Protein AF-A0A7S2DCK1-F1 (afdb_monomer)

Solvent-accessible surface area (backbone atoms only — not comparable to full-atom values): 6510 Å² total; per-residue (Å²): 131,82,61,64,42,82,38,62,64,66,84,59,92,48,71,67,56,45,53,49,53,52,52,52,26,59,76,55,72,33,56,72,42,72,53,58,66,63,71,75,35,68,68,50,42,54,50,44,62,55,47,72,78,71,60,81,82,90,75,86,87,86,87,84,85,75,65,77,75,52,51,73,67,39,70,79,33,50,81,75,80,44,52,58,58,60,64,65,44,45,62,56,55,49,48,54,53,57,59,50,72,81,110

Nearest PDB structures (foldseek):
  3oa2-assembly1_B  TM=7.406E-01  e=1.859E-02  Pseudomonas aeruginosa
  3o9z-assembly1_D  TM=7.366E-01  e=2.416E-02  Thermus thermophilus HB27
  3e82-assembly2_E  TM=7.716E-01  e=4.970E-02  Klebsiella pneumoniae subsp. pneumoniae MGH 78578
  1gcu-assembly1_A  TM=8.757E-01  e=3.552E-01  Rattus norvegicus
  1lc0-assembly1_A  TM=8.539E-01  e=6.841E-01  Rattus norvegicus

InterPro domains:
  IPR036291 NAD(P)-binding domain superfamily [SSF51735] (1-64)

Structure (mmCIF, N/CA/C/O backbone):
data_AF-A0A7S2DCK1-F1
#
_entry.id   AF-A0A7S2DCK1-F1
#
loop_
_atom_site.group_PDB
_atom_site.id
_atom_site.type_symbol
_atom_site.label_atom_id
_atom_site.label_alt_id
_atom_site.label_comp_id
_atom_site.label_asym_id
_atom_site.label_entity_id
_atom_site.label_seq_id
_atom_site.pdbx_PDB_ins_code
_atom_site.Cartn_x
_atom_site.Cartn_y
_atom_site.Cartn_z
_atom_site.occupancy
_atom_site.B_iso_or_equiv
_atom_site.auth_seq_id
_atom_site.auth_comp_id
_atom_site.auth_asym_id
_atom_site.auth_atom_id
_atom_site.pdbx_PDB_model_num
ATOM 1 N N . ARG A 1 1 ? -25.557 4.453 10.861 1.00 71.19 1 ARG A N 1
ATOM 2 C CA . ARG A 1 1 ? -26.118 4.124 9.526 1.00 71.19 1 ARG A CA 1
ATOM 3 C C . ARG A 1 1 ? -25.409 2.855 9.055 1.00 71.19 1 ARG A C 1
ATOM 5 O O . ARG A 1 1 ? -24.189 2.854 9.108 1.00 71.19 1 ARG A O 1
ATOM 12 N N . GLY A 1 2 ? -26.124 1.781 8.708 1.00 90.06 2 GLY A N 1
ATOM 13 C CA . GLY A 1 2 ? -25.540 0.490 8.296 1.00 90.06 2 GLY A CA 1
ATOM 14 C C . GLY A 1 2 ? -25.078 0.496 6.839 1.00 90.06 2 GLY A C 1
ATOM 15 O O . GLY A 1 2 ? -25.614 -0.239 6.024 1.00 90.06 2 GLY A O 1
ATOM 16 N N . MET A 1 3 ? -24.156 1.396 6.493 1.00 95.62 3 MET A N 1
ATOM 17 C CA . MET A 1 3 ? -23.679 1.566 5.119 1.00 95.62 3 MET A CA 1
ATOM 18 C C . MET A 1 3 ? -22.400 0.770 4.892 1.00 95.62 3 MET A C 1
ATOM 20 O O . MET A 1 3 ? -21.490 0.812 5.719 1.00 95.62 3 MET A O 1
ATOM 24 N N . HIS A 1 4 ? -22.322 0.110 3.742 1.00 97.38 4 HIS A N 1
ATOM 25 C CA . HIS A 1 4 ? -21.063 -0.402 3.216 1.00 97.38 4 HIS A CA 1
ATOM 26 C C . HIS A 1 4 ? -20.165 0.776 2.810 1.00 97.38 4 HIS A C 1
ATOM 28 O O . HIS A 1 4 ? -20.669 1.796 2.332 1.00 97.38 4 HIS A O 1
ATOM 34 N N . VAL A 1 5 ? -18.851 0.658 3.010 1.00 95.44 5 VAL A N 1
ATOM 35 C CA . VAL A 1 5 ? -17.906 1.759 2.779 1.00 95.44 5 VAL A CA 1
ATOM 36 C C . VAL A 1 5 ? -16.690 1.277 1.996 1.00 95.44 5 VAL A C 1
ATOM 38 O O . VAL A 1 5 ? -16.037 0.308 2.378 1.00 95.44 5 VAL A O 1
ATOM 41 N N . LEU A 1 6 ? -16.357 2.002 0.929 1.00 95.88 6 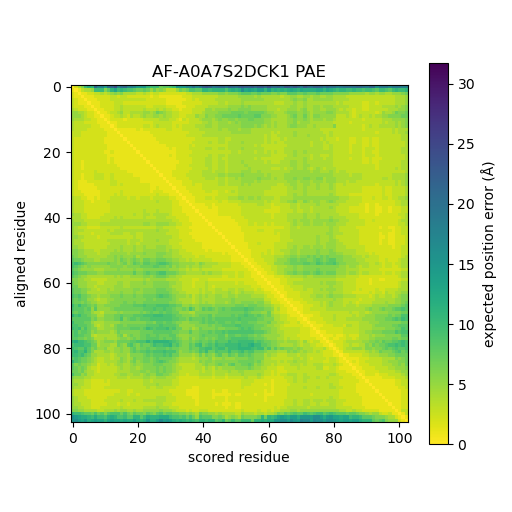LEU A N 1
ATOM 42 C CA . LEU A 1 6 ? -15.049 1.945 0.283 1.00 95.88 6 LEU A CA 1
ATOM 43 C C . LEU A 1 6 ? -14.193 3.086 0.850 1.00 95.88 6 LEU A C 1
ATOM 45 O O . LEU A 1 6 ? -14.575 4.250 0.734 1.00 95.88 6 LEU A O 1
ATOM 49 N N . ILE A 1 7 ? -13.072 2.765 1.494 1.00 94.25 7 ILE A N 1
ATOM 50 C CA . ILE A 1 7 ? -12.200 3.740 2.168 1.00 94.25 7 ILE A CA 1
ATOM 51 C C . ILE A 1 7 ? -10.839 3.826 1.493 1.00 94.25 7 ILE A C 1
ATOM 53 O O . ILE A 1 7 ? -10.262 2.815 1.107 1.00 94.25 7 ILE A O 1
ATOM 57 N N . THR A 1 8 ? -10.289 5.029 1.384 1.00 91.12 8 THR A N 1
ATOM 58 C CA . THR A 1 8 ? -8.961 5.231 0.801 1.00 91.12 8 THR A CA 1
ATOM 59 C C . THR A 1 8 ? -7.869 4.645 1.684 1.00 91.12 8 THR A C 1
ATOM 61 O O . THR A 1 8 ? -7.902 4.770 2.909 1.00 91.12 8 THR A O 1
ATOM 64 N N . LYS A 1 9 ? -6.859 4.054 1.053 1.00 90.38 9 LYS A N 1
ATOM 65 C CA . LYS A 1 9 ? -5.629 3.647 1.730 1.00 90.38 9 LYS A CA 1
ATOM 66 C C . LYS A 1 9 ? -4.744 4.859 2.103 1.00 90.38 9 LYS A C 1
ATOM 68 O O . LYS A 1 9 ? -4.704 5.834 1.352 1.00 90.38 9 LYS A O 1
ATOM 73 N N . PRO A 1 10 ? -3.939 4.757 3.174 1.00 88.44 10 PRO A N 1
ATOM 74 C CA . PRO A 1 10 ? -4.085 3.772 4.239 1.00 88.44 10 PRO A CA 1
ATOM 75 C C . PRO A 1 10 ? -5.323 4.090 5.105 1.00 88.44 10 PRO A C 1
ATOM 77 O O . PRO A 1 10 ? -5.584 5.260 5.376 1.00 88.44 10 PRO A O 1
ATOM 80 N N . PRO A 1 11 ? -6.085 3.079 5.554 1.00 91.25 11 PRO A N 1
ATOM 81 C CA . PRO A 1 11 ? -7.361 3.306 6.241 1.00 91.25 11 PRO A CA 1
ATOM 82 C C . PRO A 1 11 ? -7.214 3.867 7.665 1.00 91.25 11 PRO A C 1
ATOM 84 O O . PRO A 1 11 ? -8.110 4.542 8.160 1.00 91.25 11 PRO A O 1
ATOM 87 N N . VAL A 1 12 ? -6.099 3.556 8.327 1.00 91.69 12 VAL A N 1
ATOM 88 C CA . VAL A 1 12 ? -5.740 3.923 9.707 1.00 91.69 12 VAL A CA 1
ATOM 89 C C . VAL A 1 12 ? -4.209 3.958 9.820 1.00 91.6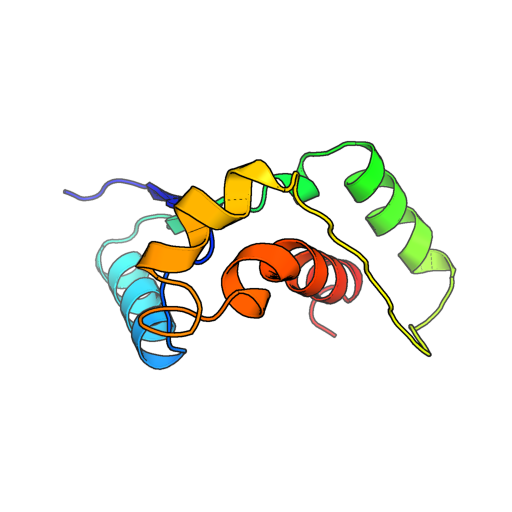9 12 VAL A C 1
ATOM 91 O O . VAL A 1 12 ? -3.532 3.677 8.833 1.00 91.69 12 VAL A O 1
ATOM 94 N N . LYS A 1 13 ? -3.640 4.283 10.986 1.00 87.56 13 LYS A N 1
ATOM 95 C CA . LYS A 1 13 ? -2.181 4.363 11.189 1.00 87.56 13 LYS A CA 1
ATOM 96 C C . LYS A 1 13 ? -1.619 3.178 11.964 1.00 87.56 13 LYS A C 1
ATOM 98 O O . LYS A 1 13 ? -0.459 2.827 11.761 1.00 87.56 13 LYS A O 1
ATOM 103 N N . THR A 1 14 ? -2.412 2.574 12.847 1.00 90.75 14 THR A N 1
ATOM 104 C CA . THR A 1 14 ? -1.963 1.467 13.702 1.00 90.75 14 THR A CA 1
ATOM 105 C C . THR A 1 14 ? -2.753 0.183 13.461 1.00 90.75 14 THR A C 1
ATOM 107 O O . THR A 1 14 ? -3.879 0.184 12.957 1.00 90.75 14 THR A O 1
ATOM 110 N N . LEU A 1 15 ? -2.163 -0.950 13.853 1.00 92.88 15 LEU A N 1
ATOM 111 C CA . LEU A 1 15 ? -2.842 -2.246 13.812 1.00 92.88 15 LEU A CA 1
ATOM 112 C C . LEU A 1 15 ? -4.061 -2.286 14.748 1.00 92.88 15 LEU A C 1
ATOM 114 O O . LEU A 1 15 ? -5.066 -2.915 14.427 1.00 92.88 15 LEU A O 1
ATOM 118 N N . GLU A 1 16 ? -3.982 -1.621 15.900 1.00 97.44 16 GLU A N 1
ATOM 119 C CA . GLU A 1 16 ? -5.078 -1.554 16.870 1.00 97.44 16 GLU A CA 1
ATOM 120 C C . GLU A 1 16 ? -6.284 -0.791 16.309 1.00 97.44 16 GLU A C 1
ATOM 122 O O . GLU A 1 16 ? -7.417 -1.274 16.375 1.00 97.44 16 GLU A O 1
ATOM 127 N N . GLU A 1 17 ? -6.042 0.349 15.658 1.00 95.75 17 GLU A N 1
ATOM 128 C CA . GLU A 1 17 ? -7.078 1.089 14.933 1.00 95.75 17 GLU A CA 1
ATOM 129 C C . GLU A 1 17 ? -7.690 0.227 13.817 1.00 95.75 17 GLU A C 1
ATOM 131 O O . GLU A 1 17 ? -8.903 0.243 13.605 1.00 95.75 17 GLU A O 1
ATOM 136 N N . HIS A 1 18 ? -6.875 -0.589 13.140 1.00 94.88 18 HIS A N 1
ATOM 137 C CA . HIS A 1 18 ? -7.345 -1.456 12.059 1.00 94.88 18 HIS A CA 1
ATOM 138 C C . HIS A 1 18 ? -8.272 -2.555 12.584 1.00 94.88 18 HIS A C 1
ATOM 140 O O . HIS A 1 18 ? -9.350 -2.789 12.038 1.00 94.88 18 HIS A O 1
ATOM 146 N N . ARG A 1 19 ? -7.885 -3.199 13.691 1.00 97.38 19 ARG A N 1
ATOM 147 C CA . ARG A 1 19 ? -8.716 -4.192 14.387 1.00 97.38 19 ARG A CA 1
ATOM 148 C C . ARG A 1 19 ? -10.024 -3.576 14.884 1.00 97.38 19 ARG A C 1
ATOM 150 O O . ARG A 1 19 ? -11.072 -4.208 14.773 1.00 97.38 19 ARG A O 1
ATOM 157 N N . THR A 1 20 ? -9.976 -2.335 15.363 1.00 97.75 20 THR A N 1
ATOM 158 C CA . THR A 1 20 ? -11.166 -1.580 15.782 1.00 97.75 20 THR A CA 1
ATOM 159 C C . THR A 1 20 ? -12.117 -1.337 14.606 1.00 97.75 20 THR A C 1
ATOM 161 O O . THR A 1 20 ? -13.319 -1.574 14.729 1.00 97.75 20 THR A O 1
ATOM 164 N N . LEU A 1 21 ? -11.589 -0.943 13.443 1.00 95.94 21 LEU A N 1
ATOM 165 C CA . LEU A 1 21 ? -12.367 -0.777 12.213 1.00 95.94 21 LEU A CA 1
ATOM 166 C C . LEU A 1 21 ? -13.028 -2.093 11.766 1.00 95.94 21 LEU A C 1
ATOM 168 O O . LEU A 1 21 ? -14.215 -2.099 11.438 1.00 95.94 21 LEU A O 1
ATOM 172 N N . MET A 1 22 ? -12.298 -3.214 11.804 1.00 96.56 22 MET A N 1
ATOM 173 C CA . MET A 1 22 ? -12.844 -4.542 11.488 1.00 96.56 22 MET A CA 1
ATOM 174 C C . MET A 1 22 ? -13.975 -4.944 12.444 1.00 96.56 22 MET A C 1
ATOM 176 O O . MET A 1 22 ? -15.026 -5.410 12.002 1.00 96.56 22 MET A O 1
ATOM 180 N N . ALA A 1 23 ? -13.788 -4.735 13.751 1.00 97.31 23 ALA A N 1
ATOM 181 C CA . ALA A 1 23 ? -14.804 -5.038 14.757 1.00 97.31 23 ALA A CA 1
ATOM 182 C C . ALA A 1 23 ? -16.066 -4.182 14.569 1.00 97.31 23 ALA A C 1
ATOM 184 O O . ALA A 1 23 ? -17.182 -4.686 14.699 1.00 97.31 23 ALA A O 1
ATOM 185 N N . ALA A 1 24 ? -15.906 -2.903 14.213 1.00 95.69 24 ALA A N 1
ATOM 186 C CA . ALA A 1 24 ? -17.024 -2.020 13.900 1.00 95.69 24 ALA A CA 1
ATOM 187 C C . ALA A 1 24 ? -17.793 -2.491 12.655 1.00 95.69 24 ALA A C 1
ATOM 189 O O . ALA A 1 24 ? -19.023 -2.559 12.692 1.00 95.69 24 ALA A O 1
ATOM 190 N N . ALA A 1 25 ? -17.089 -2.871 11.583 1.00 96.69 25 ALA A N 1
ATOM 191 C CA . ALA A 1 25 ? -17.704 -3.415 10.372 1.00 96.69 25 ALA A CA 1
ATOM 192 C C . ALA A 1 25 ? -18.538 -4.673 10.675 1.00 96.69 25 ALA A C 1
ATOM 194 O O . ALA A 1 25 ? -19.707 -4.747 10.293 1.00 96.69 25 ALA A O 1
ATOM 195 N N . ALA A 1 26 ? -17.973 -5.609 11.448 1.00 96.75 26 ALA A N 1
ATOM 196 C CA . ALA A 1 26 ? -18.649 -6.837 11.863 1.00 96.75 26 ALA A CA 1
ATOM 197 C C . ALA A 1 26 ? -19.872 -6.563 12.754 1.00 96.75 26 ALA A C 1
ATOM 199 O O . ALA A 1 26 ? -20.957 -7.073 12.486 1.00 96.75 26 ALA A O 1
ATOM 200 N N . LYS A 1 27 ? -19.732 -5.701 13.772 1.00 97.31 27 LYS A N 1
ATOM 201 C CA . LYS A 1 27 ? -20.829 -5.312 14.677 1.00 97.31 27 LYS A CA 1
ATOM 202 C C . LYS A 1 27 ? -22.025 -4.730 13.924 1.00 97.31 27 LYS A C 1
ATOM 204 O O . LYS A 1 27 ? -23.167 -4.936 14.327 1.00 97.31 27 LYS A O 1
ATOM 209 N N . HIS A 1 28 ? -21.763 -3.975 12.863 1.00 96.38 28 HIS A N 1
ATOM 210 C CA . HIS A 1 28 ? -22.801 -3.342 12.056 1.00 96.38 28 HIS A CA 1
ATOM 211 C C . HIS A 1 28 ? -23.256 -4.187 10.861 1.00 96.38 28 HIS A C 1
ATOM 213 O O . HIS A 1 28 ? -24.157 -3.749 10.151 1.00 96.38 28 HIS A O 1
ATOM 219 N N . ASN A 1 29 ? -22.680 -5.379 10.664 1.00 97.06 29 ASN A N 1
ATOM 220 C CA . ASN A 1 29 ? -22.930 -6.255 9.521 1.00 97.06 29 ASN A CA 1
ATOM 221 C C . ASN A 1 29 ? -22.795 -5.519 8.174 1.00 97.06 29 ASN A C 1
ATOM 223 O O . ASN A 1 29 ? -23.662 -5.603 7.303 1.00 97.06 29 ASN A O 1
ATOM 227 N N . VAL A 1 30 ? -21.717 -4.745 8.028 1.00 97.56 30 VAL A N 1
ATOM 228 C CA . VAL A 1 30 ? -21.414 -3.994 6.806 1.00 97.56 30 VAL A CA 1
ATOM 229 C C . VAL A 1 30 ? -20.086 -4.431 6.206 1.00 97.56 30 VAL A C 1
ATOM 231 O O . VAL A 1 30 ? -19.191 -4.929 6.884 1.00 97.56 30 VAL A O 1
ATOM 234 N N . LEU A 1 31 ? -19.953 -4.180 4.908 1.00 97.25 31 LEU A N 1
ATOM 235 C CA . LEU A 1 31 ? -18.710 -4.382 4.175 1.00 97.25 31 LEU A CA 1
ATOM 236 C C . LEU A 1 31 ? -17.893 -3.101 4.267 1.00 97.25 31 LEU A C 1
ATOM 238 O O . LEU A 1 31 ? -18.395 -2.021 3.950 1.00 97.25 31 LEU A O 1
ATOM 242 N N . VAL A 1 32 ? -16.637 -3.236 4.671 1.00 96.50 32 VAL A N 1
ATOM 243 C CA . VAL A 1 32 ? -15.647 -2.166 4.595 1.00 96.50 32 VAL A CA 1
ATOM 244 C C . VAL A 1 32 ? -14.512 -2.670 3.725 1.00 96.50 32 VAL A C 1
ATOM 246 O O . VAL A 1 32 ? -13.855 -3.651 4.065 1.00 96.50 32 VAL A O 1
ATOM 249 N N . GLN A 1 33 ? -14.304 -2.011 2.592 1.00 95.19 33 GLN A N 1
ATOM 250 C CA . GLN A 1 33 ? -13.252 -2.353 1.649 1.00 95.19 33 GLN A CA 1
ATOM 251 C C . GLN A 1 33 ? -12.249 -1.213 1.574 1.00 95.19 33 GLN A C 1
ATOM 253 O O . GLN A 1 33 ? -12.622 -0.047 1.473 1.00 95.19 33 GLN A O 1
ATOM 258 N N . ILE A 1 34 ? -10.966 -1.555 1.601 1.00 94.50 34 ILE A N 1
ATOM 259 C CA . ILE A 1 34 ? -9.899 -0.591 1.351 1.00 94.50 34 ILE A CA 1
ATOM 260 C C . ILE A 1 34 ? -9.723 -0.475 -0.160 1.00 94.50 34 ILE A C 1
ATOM 262 O O . ILE A 1 34 ? -9.612 -1.472 -0.873 1.00 94.50 34 ILE A O 1
ATOM 266 N N . GLU A 1 35 ? -9.709 0.758 -0.636 1.00 93.94 35 GLU A N 1
ATOM 267 C CA . GLU A 1 35 ? -9.429 1.138 -2.008 1.00 93.94 35 GLU A CA 1
ATOM 268 C C . GLU A 1 35 ? -7.932 0.905 -2.278 1.00 93.94 35 GLU A C 1
ATOM 270 O O . GLU A 1 35 ? -7.068 1.678 -1.856 1.00 93.94 35 GLU A O 1
ATOM 275 N N . VAL A 1 36 ? -7.632 -0.216 -2.936 1.00 93.94 36 VAL A N 1
ATOM 276 C CA . VAL A 1 36 ? -6.301 -0.591 -3.428 1.00 93.94 36 VAL A CA 1
ATOM 277 C C . VAL A 1 36 ? -6.335 -0.705 -4.953 1.00 93.94 36 VAL A C 1
ATOM 279 O O . VAL A 1 36 ? -6.186 -1.787 -5.515 1.00 93.94 36 VAL A O 1
ATOM 282 N N . HIS A 1 37 ? -6.536 0.421 -5.642 1.00 94.25 37 HIS A N 1
ATOM 283 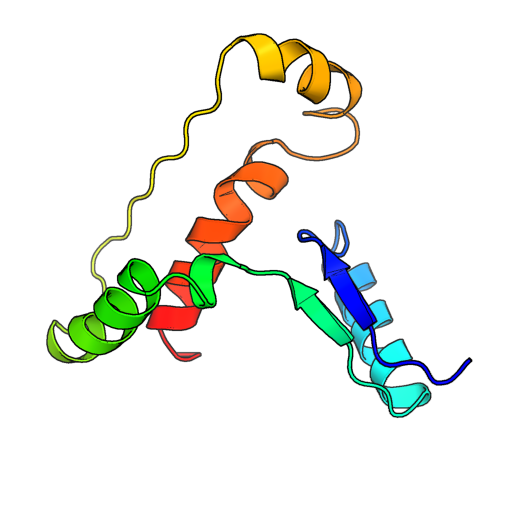C CA . HIS A 1 37 ? -6.871 0.463 -7.075 1.00 94.25 37 HIS A CA 1
ATOM 284 C C . HIS A 1 37 ? -5.897 -0.268 -7.990 1.00 94.25 37 HIS A C 1
ATOM 286 O O . HIS A 1 37 ? -6.286 -0.698 -9.071 1.00 94.25 37 HIS A O 1
ATOM 292 N N . LYS A 1 38 ? -4.639 -0.446 -7.573 1.00 93.94 38 LYS A N 1
ATOM 293 C CA . LYS A 1 38 ? -3.665 -1.247 -8.323 1.00 93.94 38 LYS A CA 1
ATOM 294 C C . LYS A 1 38 ? -4.143 -2.679 -8.556 1.00 93.94 38 LYS A C 1
ATOM 296 O O . LYS A 1 38 ? -3.794 -3.246 -9.575 1.00 93.94 38 LYS A O 1
ATOM 301 N N . ARG A 1 39 ? -5.010 -3.237 -7.707 1.00 94.50 39 ARG A N 1
ATOM 302 C CA . ARG A 1 39 ? -5.622 -4.552 -7.948 1.00 94.50 39 ARG A CA 1
ATOM 303 C C . ARG A 1 39 ? -6.645 -4.575 -9.087 1.00 94.50 39 ARG A C 1
ATOM 305 O O . ARG A 1 39 ? -6.989 -5.653 -9.546 1.00 94.50 39 ARG A O 1
ATOM 312 N N . PHE A 1 40 ? -7.141 -3.419 -9.525 1.00 94.19 40 PHE A N 1
ATOM 313 C CA . PHE A 1 40 ? -8.058 -3.298 -10.665 1.00 94.19 40 PHE A CA 1
ATOM 314 C C . PHE A 1 40 ? -7.343 -2.863 -11.951 1.00 94.19 40 PHE A C 1
ATOM 316 O O . PHE A 1 40 ? -7.971 -2.783 -13.003 1.00 94.19 40 PHE A O 1
ATOM 323 N N . ASP A 1 41 ? -6.040 -2.578 -11.880 1.00 96.62 41 ASP A N 1
ATOM 324 C CA . ASP A 1 41 ? -5.216 -2.295 -13.049 1.00 96.62 41 ASP A CA 1
ATOM 325 C C . ASP A 1 41 ? -4.946 -3.611 -13.812 1.00 96.62 41 ASP A C 1
ATOM 327 O O . ASP A 1 41 ? -4.424 -4.560 -13.212 1.00 96.62 41 ASP A O 1
ATOM 331 N N . PRO A 1 42 ? -5.281 -3.705 -15.116 1.00 97.62 42 PRO A N 1
ATOM 332 C CA . PRO A 1 42 ? -5.103 -4.933 -15.892 1.00 97.62 42 PRO A CA 1
ATOM 333 C C . PRO A 1 42 ? -3.669 -5.472 -15.902 1.00 97.62 42 PRO A C 1
ATOM 335 O O . PRO A 1 42 ? -3.480 -6.685 -15.951 1.00 97.62 42 PRO A O 1
ATOM 338 N N . ILE A 1 43 ? -2.657 -4.601 -15.825 1.00 97.12 43 ILE A N 1
ATOM 339 C CA . ILE A 1 43 ? -1.246 -5.008 -15.832 1.00 97.12 43 ILE A CA 1
ATOM 340 C C . ILE A 1 43 ? -0.889 -5.694 -14.512 1.00 97.12 43 ILE A C 1
ATOM 342 O O . ILE A 1 43 ? -0.201 -6.713 -14.501 1.00 97.12 43 ILE A O 1
ATOM 346 N N . TYR A 1 44 ? -1.374 -5.160 -13.391 1.00 96.19 44 TYR A N 1
ATOM 347 C CA . TYR A 1 44 ? -1.147 -5.760 -12.077 1.00 96.19 44 TYR A CA 1
ATOM 348 C C . TYR A 1 44 ? -1.919 -7.072 -11.915 1.00 96.19 44 TYR A C 1
ATOM 350 O O . TYR A 1 44 ? -1.386 -8.007 -11.321 1.00 96.19 44 TYR A O 1
ATOM 358 N N . LEU A 1 45 ? -3.138 -7.162 -12.457 1.00 96.06 45 LEU A N 1
ATOM 359 C CA . LEU A 1 45 ? -3.909 -8.407 -12.498 1.00 96.06 45 LEU A CA 1
ATOM 360 C C . LEU A 1 45 ? -3.168 -9.497 -13.283 1.00 96.06 45 LEU A C 1
ATOM 362 O O . LEU A 1 45 ? -2.907 -10.566 -12.735 1.00 96.06 45 LEU A O 1
ATOM 366 N N . ASP A 1 46 ? -2.744 -9.197 -14.514 1.00 97.44 46 ASP A N 1
ATOM 367 C CA . ASP A 1 46 ? -1.986 -10.134 -15.355 1.00 97.44 46 ASP A CA 1
ATOM 368 C C . ASP A 1 46 ? -0.673 -10.573 -14.682 1.00 97.44 46 ASP A C 1
ATOM 370 O O . ASP A 1 46 ? -0.357 -11.765 -14.635 1.00 97.44 46 ASP A O 1
ATOM 374 N N . ALA A 1 47 ? 0.065 -9.639 -14.073 1.00 95.88 47 ALA A N 1
ATOM 375 C CA . ALA A 1 47 ? 1.278 -9.961 -13.325 1.00 95.88 47 ALA A CA 1
ATOM 376 C C . ALA A 1 47 ? 0.998 -10.864 -12.109 1.00 95.88 47 ALA A C 1
ATOM 378 O O . ALA A 1 47 ? 1.738 -11.822 -11.876 1.00 95.88 47 ALA A O 1
ATOM 379 N N . CYS A 1 48 ? -0.069 -10.584 -11.351 1.00 94.94 48 CYS A N 1
ATOM 380 C CA . CYS A 1 48 ? -0.470 -11.373 -10.185 1.00 94.94 48 CYS A CA 1
ATOM 381 C C . CYS A 1 48 ? -0.762 -12.834 -10.557 1.00 94.94 48 CYS A C 1
ATOM 383 O O . CYS A 1 48 ? -0.316 -13.751 -9.856 1.00 94.94 48 CYS A O 1
ATOM 385 N N . ASP A 1 49 ? -1.442 -13.048 -11.685 1.00 95.12 49 ASP A N 1
ATOM 386 C CA . ASP A 1 49 ? -1.789 -14.376 -12.186 1.00 95.12 49 ASP A CA 1
ATOM 387 C C . ASP A 1 49 ? -0.569 -15.134 -12.724 1.00 95.12 49 ASP A C 1
ATOM 389 O O . ASP A 1 49 ? -0.371 -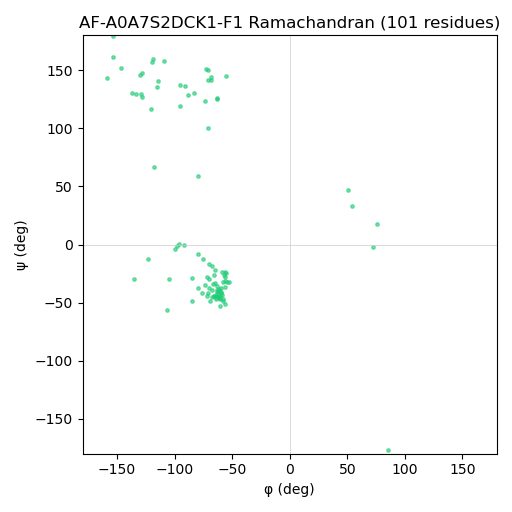16.307 -12.397 1.00 95.12 49 ASP A O 1
ATOM 393 N N . ARG A 1 50 ? 0.300 -14.475 -13.499 1.00 95.81 50 ARG A N 1
ATOM 394 C CA . ARG A 1 50 ? 1.489 -15.119 -14.087 1.00 95.81 50 ARG A CA 1
ATOM 395 C C . ARG A 1 50 ? 2.528 -15.522 -13.050 1.00 95.81 50 ARG A C 1
ATOM 397 O O . ARG A 1 50 ? 3.108 -16.602 -13.172 1.00 95.81 50 ARG A O 1
ATOM 404 N N . ILE A 1 51 ? 2.745 -14.687 -12.031 1.00 95.25 51 ILE A N 1
ATOM 405 C CA . ILE A 1 51 ? 3.736 -14.929 -10.969 1.00 95.25 51 ILE A CA 1
ATOM 406 C C . ILE A 1 51 ? 3.503 -16.265 -10.256 1.00 95.25 51 ILE A C 1
ATOM 408 O O . ILE A 1 51 ? 4.465 -16.894 -9.821 1.00 95.25 51 ILE A O 1
ATOM 412 N N . GLN A 1 52 ? 2.263 -16.761 -10.208 1.00 93.69 52 GLN A N 1
ATOM 413 C CA . GLN A 1 52 ? 1.943 -18.044 -9.572 1.00 93.69 52 GLN A CA 1
ATOM 414 C C . GLN A 1 52 ? 2.697 -19.234 -10.188 1.00 93.69 52 GLN A C 1
ATOM 416 O O . GLN A 1 52 ? 2.909 -20.238 -9.510 1.00 93.69 52 GLN A O 1
ATOM 421 N N . ASN A 1 53 ? 3.130 -19.112 -11.446 1.00 95.25 53 ASN A N 1
ATOM 422 C CA . ASN A 1 53 ? 3.867 -20.146 -12.172 1.00 95.25 53 ASN A CA 1
ATOM 423 C C . ASN A 1 53 ? 5.394 -19.952 -12.134 1.00 95.25 53 ASN A C 1
ATOM 425 O O . ASN A 1 53 ? 6.117 -20.750 -12.726 1.00 95.25 53 ASN A O 1
ATOM 429 N N . LEU A 1 54 ? 5.900 -18.907 -11.467 1.00 93.69 54 LEU A N 1
ATOM 430 C CA . LEU A 1 54 ? 7.332 -18.571 -11.424 1.00 93.69 54 LEU A CA 1
ATOM 431 C C . LEU A 1 54 ? 8.043 -19.074 -10.157 1.00 93.69 54 LEU A C 1
ATOM 433 O O . LEU A 1 54 ? 9.252 -18.899 -10.019 1.00 93.69 54 LEU A O 1
ATOM 437 N N . GLY A 1 55 ? 7.311 -19.722 -9.247 1.00 90.94 55 GLY A N 1
ATOM 438 C CA . GLY A 1 55 ? 7.827 -20.161 -7.952 1.00 90.94 55 GLY A CA 1
ATOM 439 C C . GLY A 1 55 ? 7.772 -19.067 -6.875 1.00 90.94 55 GLY A C 1
ATOM 440 O O . GLY A 1 55 ? 7.212 -17.993 -7.096 1.00 90.94 55 GLY A O 1
ATOM 441 N N . PRO A 1 56 ? 8.289 -19.347 -5.665 1.00 91.12 56 PRO A N 1
ATOM 442 C CA . PRO A 1 56 ? 8.268 -18.394 -4.562 1.00 91.12 56 PRO A CA 1
ATOM 443 C C . PRO A 1 56 ? 9.240 -17.232 -4.794 1.00 91.12 56 PRO A C 1
ATOM 445 O O . PRO A 1 56 ? 10.306 -17.395 -5.388 1.00 91.12 56 PRO A O 1
ATOM 448 N N . PHE A 1 57 ? 8.901 -16.061 -4.253 1.00 91.88 57 PHE A N 1
ATOM 449 C CA . PHE A 1 57 ? 9.810 -14.920 -4.241 1.00 91.88 57 PHE A CA 1
ATOM 450 C C . PHE A 1 57 ? 11.057 -15.233 -3.408 1.00 91.88 57 PHE A C 1
ATOM 452 O O . PHE A 1 57 ? 10.956 -15.540 -2.222 1.00 91.88 57 PHE A O 1
ATOM 459 N N . SER A 1 58 ? 12.235 -15.082 -4.008 1.00 93.44 58 SER A N 1
ATOM 460 C CA . SER A 1 58 ? 13.497 -14.970 -3.266 1.00 93.44 58 SER A CA 1
ATOM 461 C C . SER A 1 58 ? 13.768 -13.529 -2.825 1.00 93.44 58 SER A C 1
ATOM 463 O O . SER A 1 58 ? 14.419 -13.298 -1.809 1.00 93.44 58 SER A O 1
ATOM 465 N N . TYR A 1 59 ? 13.262 -12.557 -3.588 1.00 93.81 59 TYR A N 1
ATOM 466 C CA . TYR A 1 59 ? 13.417 -11.128 -3.347 1.00 93.81 59 TYR A CA 1
ATOM 467 C C . TYR A 1 59 ? 12.313 -10.340 -4.071 1.00 93.81 59 TYR A C 1
ATOM 469 O O . TYR A 1 59 ? 11.933 -10.688 -5.189 1.00 93.81 59 TYR A O 1
ATOM 477 N N . PHE A 1 60 ? 11.818 -9.264 -3.453 1.00 92.62 60 PHE A N 1
ATOM 478 C CA . PHE A 1 60 ? 10.859 -8.334 -4.054 1.00 92.62 60 PHE A CA 1
ATOM 479 C C . PHE A 1 60 ? 11.369 -6.902 -3.899 1.00 92.62 60 PHE A C 1
ATOM 481 O O . PHE A 1 60 ? 11.717 -6.470 -2.801 1.00 92.62 60 PHE A O 1
ATOM 488 N N . THR A 1 61 ? 11.392 -6.158 -5.001 1.00 94.00 61 THR A N 1
ATOM 489 C CA . THR A 1 61 ? 11.752 -4.740 -5.018 1.00 94.00 61 THR A CA 1
ATOM 490 C C . THR A 1 61 ? 10.700 -3.955 -5.777 1.00 94.00 61 THR A C 1
ATOM 492 O O . THR A 1 61 ? 10.092 -4.445 -6.727 1.00 94.00 61 THR A O 1
ATOM 495 N N . SER A 1 62 ? 10.465 -2.731 -5.327 1.00 91.88 62 SER A N 1
ATOM 496 C CA . SER A 1 62 ? 9.482 -1.839 -5.918 1.00 91.88 62 SER A CA 1
ATOM 497 C C . SER A 1 62 ? 9.964 -0.404 -5.811 1.00 91.88 62 SER A C 1
ATOM 499 O O . SER A 1 62 ? 10.710 -0.053 -4.895 1.00 91.88 62 SER A O 1
ATOM 501 N N . TYR A 1 63 ? 9.531 0.428 -6.751 1.00 91.44 63 TYR A N 1
ATOM 502 C CA . TYR A 1 63 ? 9.917 1.827 -6.809 1.00 91.44 63 TYR A CA 1
ATOM 503 C C . TYR A 1 63 ? 8.699 2.688 -7.121 1.00 91.44 63 TYR A C 1
ATOM 505 O O . TYR A 1 63 ? 7.957 2.413 -8.061 1.00 91.44 63 TYR A O 1
ATOM 513 N N . MET A 1 64 ? 8.500 3.739 -6.329 1.00 89.19 64 MET A N 1
ATOM 514 C CA . MET A 1 64 ? 7.518 4.782 -6.599 1.00 89.19 64 MET A CA 1
ATOM 515 C C . MET A 1 64 ? 8.211 6.132 -6.515 1.00 89.19 64 MET A C 1
ATOM 517 O O . MET A 1 64 ? 8.824 6.464 -5.502 1.00 89.19 64 MET A O 1
ATOM 521 N N . SER A 1 65 ? 8.061 6.929 -7.565 1.00 89.19 65 SER A N 1
ATOM 522 C CA . SER A 1 65 ? 8.425 8.338 -7.560 1.00 89.19 65 SER A CA 1
ATOM 523 C C . SER A 1 65 ? 7.178 9.210 -7.594 1.00 89.19 65 SER A C 1
ATOM 525 O O . SER A 1 65 ? 6.095 8.782 -7.993 1.00 89.19 65 SER A O 1
ATOM 527 N N . GLN A 1 66 ? 7.340 10.448 -7.140 1.00 90.00 66 GLN A N 1
ATOM 528 C CA . GLN A 1 66 ? 6.323 11.486 -7.223 1.00 90.00 66 GLN A CA 1
ATOM 529 C C . GLN A 1 66 ? 6.947 12.736 -7.851 1.00 90.00 66 GLN A C 1
ATOM 531 O O . GLN A 1 66 ? 8.137 12.998 -7.638 1.00 90.00 66 GLN A O 1
ATOM 536 N N . PRO A 1 67 ? 6.179 13.528 -8.615 1.00 92.75 67 PRO A N 1
ATOM 537 C CA . PRO A 1 67 ? 6.646 14.817 -9.105 1.00 92.75 67 PRO A CA 1
ATOM 538 C C . PRO A 1 67 ? 7.107 15.727 -7.959 1.00 92.75 67 PRO A C 1
ATOM 540 O O . PRO A 1 67 ? 6.484 15.761 -6.900 1.00 92.75 67 PRO A O 1
ATOM 543 N N . LYS A 1 68 ? 8.149 16.539 -8.188 1.00 90.50 68 LYS A N 1
ATOM 544 C CA . LYS A 1 68 ? 8.726 17.419 -7.150 1.00 90.50 68 LYS A CA 1
ATOM 545 C C . LYS A 1 68 ? 7.704 18.352 -6.489 1.00 90.50 68 LYS A C 1
ATOM 547 O O . LYS A 1 68 ? 7.830 18.631 -5.304 1.00 90.50 68 LYS A O 1
ATOM 552 N N . HIS A 1 69 ? 6.679 18.798 -7.216 1.00 90.94 69 HIS A N 1
ATOM 553 C CA . HIS A 1 69 ? 5.652 19.686 -6.661 1.00 90.94 69 HIS A CA 1
ATOM 554 C C . HIS A 1 69 ? 4.815 19.028 -5.546 1.00 90.94 69 HIS A C 1
ATOM 556 O O . HIS A 1 69 ? 4.265 19.734 -4.709 1.00 90.94 69 HIS A O 1
ATOM 562 N N . GLN A 1 70 ? 4.745 17.692 -5.484 1.00 90.38 70 GLN A N 1
ATOM 563 C CA . GLN A 1 70 ? 4.040 16.974 -4.413 1.00 90.38 70 GLN A CA 1
ATOM 564 C C . GLN A 1 70 ? 4.722 17.130 -3.045 1.00 90.38 70 GLN A C 1
ATOM 566 O O . GLN A 1 70 ? 4.081 16.936 -2.014 1.00 90.38 70 GLN A O 1
ATOM 571 N N . LEU A 1 71 ? 5.998 17.537 -3.004 1.00 88.25 71 LEU A N 1
ATOM 572 C CA . LEU A 1 71 ? 6.694 17.833 -1.747 1.00 88.25 71 LEU A CA 1
ATOM 573 C C . LEU A 1 71 ? 5.975 18.925 -0.940 1.00 88.25 71 LEU A C 1
ATOM 575 O O . LEU A 1 71 ? 5.938 18.851 0.289 1.00 88.25 71 LEU A O 1
ATOM 579 N N . GLU A 1 72 ? 5.332 19.879 -1.618 1.00 89.38 72 GLU A N 1
ATOM 580 C CA . GLU A 1 72 ? 4.533 20.930 -0.982 1.00 89.38 72 GLU A CA 1
ATOM 581 C C . GLU A 1 72 ? 3.301 20.374 -0.261 1.00 89.38 72 GLU A C 1
ATOM 583 O O . GLU A 1 72 ? 2.910 20.884 0.788 1.00 89.38 72 GLU A O 1
ATOM 588 N N . THR A 1 73 ? 2.717 19.298 -0.786 1.00 86.94 73 THR A N 1
ATOM 589 C CA . THR A 1 73 ? 1.617 18.574 -0.145 1.00 86.94 73 THR A CA 1
ATOM 590 C C . THR A 1 73 ? 2.133 17.711 1.006 1.00 86.94 73 THR A C 1
ATOM 592 O O . THR A 1 73 ? 1.526 17.667 2.076 1.00 86.94 73 THR A O 1
ATOM 595 N N . PHE A 1 74 ? 3.272 17.039 0.821 1.00 89.88 74 PHE A N 1
ATOM 596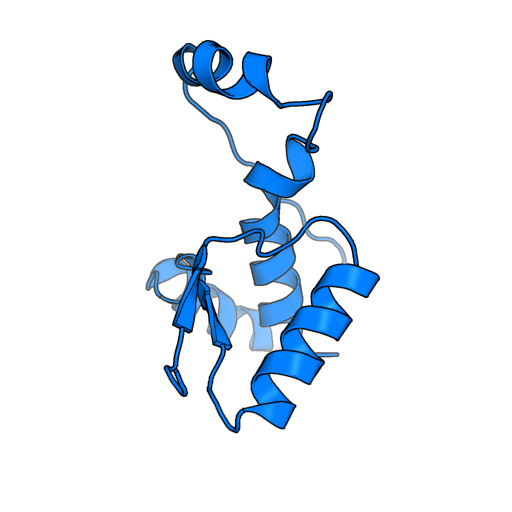 C CA . PHE A 1 74 ? 3.804 16.086 1.796 1.00 89.88 74 PHE A CA 1
ATOM 597 C C . PHE A 1 74 ? 4.402 16.757 3.035 1.00 89.88 74 PHE A C 1
ATOM 599 O O . PHE A 1 74 ? 4.227 16.240 4.137 1.00 89.88 74 PHE A O 1
ATOM 606 N N . LYS A 1 75 ? 5.030 17.936 2.913 1.00 90.06 75 LYS A N 1
ATOM 607 C CA . LYS A 1 75 ? 5.680 18.648 4.040 1.00 90.06 75 LYS A CA 1
ATOM 608 C C . LYS A 1 75 ? 4.751 18.940 5.231 1.00 90.06 75 LYS A C 1
ATOM 610 O O . LYS A 1 75 ? 5.213 19.163 6.357 1.00 90.06 75 LYS A O 1
ATOM 615 N N . ALA A 1 76 ? 3.441 18.986 4.988 1.00 89.56 76 ALA A N 1
ATOM 616 C CA . ALA A 1 76 ? 2.444 19.245 6.017 1.00 89.56 76 ALA A CA 1
ATOM 617 C C . ALA A 1 76 ? 2.301 18.072 7.003 1.00 89.56 76 ALA A C 1
ATOM 619 O O . ALA A 1 76 ? 1.999 18.303 8.172 1.00 89.56 76 ALA A O 1
ATOM 620 N N . TRP A 1 77 ? 2.551 16.835 6.562 1.00 88.50 77 TRP A N 1
ATOM 621 C CA . TRP A 1 77 ? 2.224 15.629 7.330 1.00 88.50 77 TRP A CA 1
ATOM 622 C C . TRP A 1 77 ? 3.332 14.568 7.365 1.00 88.50 77 TRP A C 1
ATOM 624 O O . TRP A 1 77 ? 3.435 13.848 8.361 1.00 88.50 77 TRP A O 1
ATOM 634 N N . ALA A 1 78 ? 4.167 14.468 6.328 1.00 90.06 78 ALA A N 1
ATOM 635 C CA . ALA A 1 78 ? 5.203 13.445 6.217 1.00 90.06 78 ALA A CA 1
ATOM 636 C C . ALA 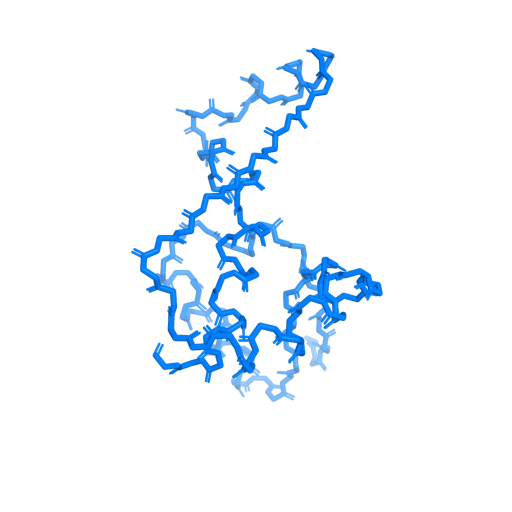A 1 78 ? 6.244 13.596 7.336 1.00 90.06 78 ALA A C 1
ATOM 638 O O . ALA A 1 78 ? 6.784 14.680 7.553 1.00 90.06 78 ALA A O 1
ATOM 639 N N . GLY A 1 79 ? 6.482 12.513 8.079 1.00 84.69 79 GLY A N 1
ATOM 640 C CA . GLY A 1 79 ? 7.373 12.485 9.244 1.00 84.69 79 GLY A CA 1
ATOM 641 C C . GLY A 1 79 ? 6.825 13.192 10.492 1.00 84.69 79 GLY A C 1
ATOM 642 O O . GLY A 1 79 ? 7.481 13.172 11.528 1.00 84.69 79 GLY A O 1
ATOM 643 N N . LYS A 1 80 ? 5.634 13.805 10.419 1.00 86.69 80 LYS A N 1
ATOM 644 C CA . LYS A 1 80 ? 4.971 14.470 11.555 1.00 86.69 80 LYS A CA 1
ATOM 645 C C . LYS A 1 80 ? 3.786 13.662 12.061 1.00 86.69 80 LYS A C 1
ATOM 647 O O . LYS A 1 80 ? 3.706 13.329 13.235 1.00 86.69 80 LYS A O 1
ATOM 652 N N . SER A 1 81 ? 2.845 13.376 11.167 1.00 83.19 81 SER A N 1
ATOM 653 C CA . SER A 1 81 ? 1.574 12.727 11.496 1.00 83.19 81 SER A CA 1
ATOM 654 C C . SER A 1 81 ? 1.336 11.441 10.708 1.00 83.19 81 SER A C 1
ATOM 656 O O . SER A 1 81 ? 0.432 10.680 11.062 1.00 83.19 81 SER A O 1
ATOM 658 N N . SER A 1 82 ? 2.128 11.182 9.666 1.00 84.12 82 SER A N 1
ATOM 659 C CA . SER A 1 82 ? 2.195 9.901 8.968 1.00 84.12 82 SER A CA 1
ATOM 660 C C . SER A 1 82 ? 3.568 9.720 8.325 1.00 84.12 82 SER A C 1
ATOM 662 O O . SER A 1 82 ? 4.310 10.683 8.124 1.00 84.12 82 SER A O 1
ATOM 664 N N . ASP A 1 83 ? 3.900 8.479 8.004 1.00 87.25 83 ASP A N 1
ATOM 665 C CA . ASP A 1 83 ? 5.139 8.124 7.334 1.00 87.25 83 ASP A CA 1
ATOM 666 C C . ASP A 1 83 ? 4.953 8.121 5.805 1.00 87.25 83 ASP A C 1
ATOM 668 O O . ASP A 1 83 ? 3.949 7.632 5.277 1.00 87.25 83 ASP A O 1
ATOM 672 N N . ILE A 1 84 ? 5.923 8.685 5.079 1.00 87.31 84 ILE A N 1
ATOM 673 C CA . ILE A 1 84 ? 5.845 8.806 3.616 1.00 87.31 84 ILE A CA 1
ATOM 674 C C . ILE A 1 84 ? 5.893 7.439 2.923 1.00 87.31 84 ILE A C 1
ATOM 676 O O . ILE A 1 84 ? 5.219 7.242 1.910 1.00 87.31 84 ILE A O 1
ATOM 680 N N . SER A 1 85 ? 6.637 6.480 3.487 1.00 84.56 85 SER A N 1
ATOM 681 C CA . SER A 1 85 ? 6.684 5.101 3.002 1.00 84.56 85 SER A CA 1
ATOM 682 C C . SER A 1 85 ? 5.322 4.445 3.189 1.00 84.56 85 SER A C 1
ATOM 684 O O . SER A 1 85 ? 4.799 3.853 2.251 1.00 84.56 85 SER A O 1
ATOM 686 N N . TYR A 1 86 ? 4.679 4.627 4.343 1.00 84.44 86 TYR A N 1
ATOM 687 C CA . TYR A 1 86 ? 3.337 4.088 4.573 1.00 84.44 86 TYR A CA 1
ATOM 688 C C . TYR A 1 86 ? 2.303 4.628 3.565 1.00 84.44 86 TYR A C 1
ATOM 690 O O . TYR A 1 86 ? 1.498 3.873 3.010 1.00 84.44 86 TYR A O 1
ATOM 698 N N . TYR A 1 87 ? 2.365 5.924 3.244 1.00 87.12 87 TYR A N 1
ATOM 699 C CA . TYR A 1 87 ? 1.469 6.532 2.259 1.00 87.12 87 TYR A CA 1
ATOM 700 C C . TYR A 1 87 ? 1.741 6.061 0.823 1.00 87.12 87 TYR A C 1
ATOM 702 O O . TYR A 1 87 ? 0.803 5.680 0.122 1.00 87.12 87 TYR A O 1
ATOM 710 N N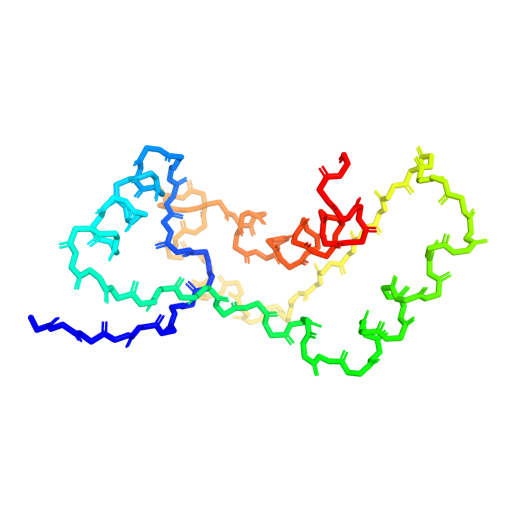 . LEU A 1 88 ? 2.998 6.066 0.368 1.00 88.69 88 LEU A N 1
ATOM 711 C CA . LEU A 1 88 ? 3.344 5.762 -1.027 1.00 88.69 88 LEU A CA 1
ATOM 712 C C . LEU A 1 88 ? 3.496 4.258 -1.289 1.00 88.69 88 LEU A C 1
ATOM 714 O O . LEU A 1 88 ? 2.891 3.733 -2.224 1.00 88.69 88 LEU A O 1
ATOM 718 N N . ASN A 1 89 ? 4.254 3.552 -0.448 1.00 89.00 89 ASN A N 1
ATOM 719 C CA . ASN A 1 89 ? 4.615 2.147 -0.658 1.00 89.00 89 ASN A CA 1
ATOM 720 C C . ASN A 1 89 ? 3.511 1.158 -0.277 1.00 89.00 89 ASN A C 1
ATOM 722 O O . ASN A 1 89 ? 3.626 -0.021 -0.609 1.00 89.00 89 ASN A O 1
ATOM 726 N N . SER A 1 90 ? 2.420 1.604 0.353 1.00 90.31 90 SER A N 1
ATOM 727 C CA . SER A 1 90 ? 1.270 0.741 0.665 1.00 90.31 90 SER A CA 1
ATOM 728 C C . SER A 1 90 ? 0.737 -0.017 -0.555 1.00 90.31 90 SER A C 1
ATOM 730 O O . SER A 1 90 ? 0.326 -1.160 -0.407 1.00 90.31 90 SER A O 1
ATOM 732 N N . HIS A 1 91 ? 0.818 0.548 -1.765 1.00 91.81 91 HIS A N 1
ATOM 733 C CA . HIS A 1 91 ? 0.463 -0.166 -2.998 1.00 91.81 91 HIS A CA 1
ATOM 734 C C . HIS A 1 91 ? 1.346 -1.384 -3.277 1.00 91.81 91 HIS A C 1
ATOM 736 O O . HIS A 1 91 ? 0.859 -2.414 -3.729 1.00 91.81 91 HIS A O 1
ATOM 742 N N . HIS A 1 92 ? 2.649 -1.262 -3.040 1.00 93.19 92 HIS A N 1
ATOM 743 C CA . HIS A 1 92 ? 3.607 -2.318 -3.344 1.00 93.19 92 HIS A CA 1
ATOM 744 C C . HIS A 1 92 ? 3.605 -3.407 -2.280 1.00 93.19 92 HIS A C 1
ATOM 746 O O . HIS A 1 92 ? 3.695 -4.583 -2.618 1.00 93.19 92 HIS A O 1
ATOM 752 N N . VAL A 1 93 ? 3.444 -3.019 -1.012 1.00 91.88 93 VAL A N 1
ATOM 753 C CA . VAL A 1 93 ? 3.231 -3.972 0.083 1.00 91.88 93 VAL A CA 1
ATOM 754 C C . VAL A 1 93 ? 1.941 -4.754 -0.157 1.00 91.88 93 VAL A C 1
ATOM 756 O O . VAL A 1 93 ? 1.953 -5.979 -0.074 1.00 91.88 93 VAL A O 1
ATOM 759 N N . ASP A 1 94 ? 0.854 -4.063 -0.519 1.00 93.81 94 ASP A N 1
ATOM 760 C CA . ASP A 1 94 ? -0.416 -4.701 -0.867 1.00 93.81 94 ASP A CA 1
ATOM 761 C C . ASP A 1 94 ? -0.262 -5.689 -2.030 1.00 93.81 94 ASP A C 1
ATOM 763 O O . ASP A 1 94 ? -0.684 -6.836 -1.909 1.00 93.81 94 A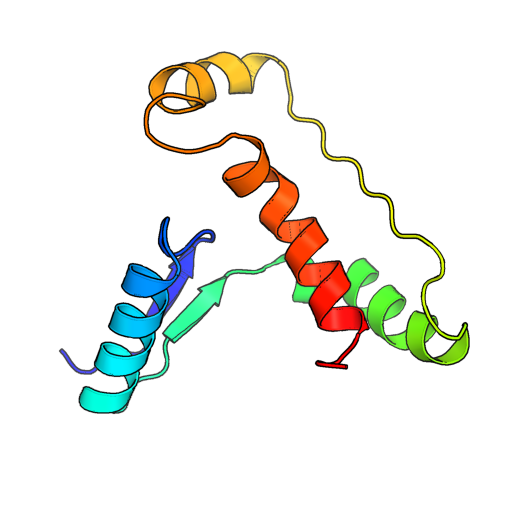SP A O 1
ATOM 767 N N . PHE A 1 95 ? 0.395 -5.280 -3.120 1.00 94.88 95 PHE A N 1
ATOM 768 C CA . PHE A 1 95 ? 0.634 -6.152 -4.269 1.00 94.88 95 PHE A CA 1
ATOM 769 C C . PHE A 1 95 ? 1.462 -7.384 -3.892 1.00 94.88 95 PHE A C 1
ATOM 771 O O . PHE A 1 95 ? 1.070 -8.501 -4.216 1.00 94.88 95 PHE A O 1
ATOM 778 N N . HIS A 1 96 ? 2.561 -7.208 -3.156 1.00 94.38 96 HIS A N 1
ATOM 779 C CA . HIS A 1 96 ? 3.386 -8.322 -2.699 1.00 94.38 96 HIS A CA 1
ATOM 780 C C . HIS A 1 96 ? 2.562 -9.333 -1.885 1.00 94.38 96 HIS A C 1
ATOM 782 O O . HIS A 1 96 ? 2.513 -10.510 -2.240 1.00 94.38 96 HIS A O 1
ATOM 788 N N . VAL A 1 97 ? 1.821 -8.876 -0.870 1.00 93.44 97 VAL A N 1
ATOM 789 C CA . VAL A 1 97 ? 0.958 -9.752 -0.055 1.00 93.44 97 VAL A CA 1
ATOM 790 C C . VAL A 1 97 ? -0.138 -10.410 -0.903 1.00 93.44 97 VAL A C 1
ATOM 792 O O . VAL A 1 97 ? -0.435 -11.594 -0.735 1.00 93.44 97 VAL A O 1
ATOM 795 N N . TRP A 1 98 ? -0.727 -9.673 -1.847 1.00 94.50 98 TRP A N 1
ATOM 796 C CA . TRP A 1 98 ? -1.753 -10.204 -2.742 1.00 94.50 98 TRP A CA 1
ATOM 797 C C . TRP A 1 98 ? -1.218 -11.333 -3.628 1.00 94.50 98 TRP A C 1
ATOM 799 O O . TRP A 1 98 ? -1.846 -12.390 -3.705 1.00 94.50 98 TRP A O 1
ATOM 809 N N . THR A 1 99 ? -0.031 -11.161 -4.219 1.00 94.75 99 THR A N 1
ATOM 810 C CA . THR A 1 99 ? 0.608 -12.200 -5.045 1.00 94.75 99 THR A CA 1
ATOM 811 C C . THR A 1 99 ? 0.999 -13.447 -4.250 1.00 94.75 99 THR A C 1
ATOM 813 O O . THR A 1 99 ? 1.014 -14.540 -4.814 1.00 94.75 99 THR A O 1
ATOM 816 N N . GLN A 1 100 ? 1.241 -13.321 -2.941 1.00 92.81 100 GLN A N 1
ATOM 817 C CA . GLN A 1 100 ? 1.496 -14.459 -2.050 1.00 92.81 100 GLN A CA 1
ATOM 818 C C . GLN A 1 100 ? 0.229 -15.251 -1.688 1.00 92.81 100 GLN A C 1
ATOM 820 O O . GLN A 1 100 ? 0.333 -16.360 -1.165 1.00 92.81 100 GLN A O 1
ATOM 825 N N . ARG A 1 101 ? -0.971 -14.722 -1.977 1.00 87.75 101 ARG A N 1
ATOM 826 C CA . ARG A 1 101 ? -2.271 -15.360 -1.688 1.00 87.75 101 ARG A CA 1
ATOM 827 C C . ARG A 1 101 ? -2.445 -15.772 -0.216 1.00 87.75 101 ARG A C 1
ATOM 829 O O . ARG A 1 101 ? -3.105 -16.766 0.075 1.00 87.75 101 ARG A O 1
ATOM 836 N N . GLY A 1 102 ? -1.869 -14.996 0.705 1.00 72.31 102 GLY A N 1
ATOM 837 C CA . GLY A 1 102 ? -1.962 -15.238 2.150 1.00 72.31 102 GLY A CA 1
ATOM 838 C C . GLY A 1 102 ? -1.085 -16.380 2.677 1.00 72.31 102 GLY A C 1
ATOM 839 O O . GLY A 1 102 ? -1.369 -16.886 3.760 1.00 72.31 102 GLY A O 1
ATOM 840 N N . ARG A 1 103 ? -0.072 -16.797 1.907 1.00 66.31 103 ARG A N 1
ATOM 841 C CA . ARG A 1 103 ? 1.004 -17.689 2.363 1.00 66.31 103 ARG A CA 1
ATOM 842 C C . ARG A 1 103 ? 2.031 -16.954 3.215 1.00 66.31 103 ARG A C 1
ATOM 844 O O . ARG A 1 103 ? 2.212 -15.739 2.984 1.00 66.31 103 ARG A O 1
#

Radius of gyration: 16.27 Å; Cα contacts (8 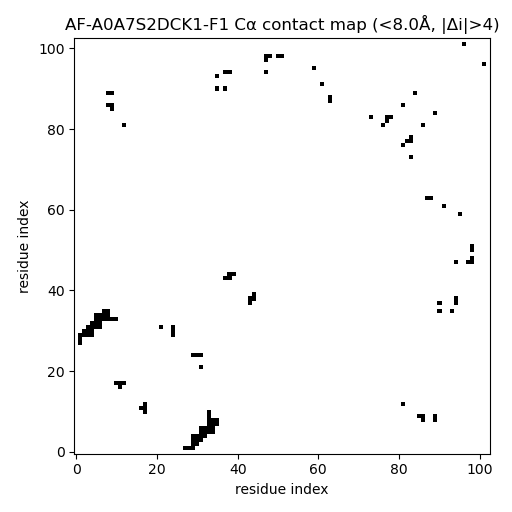Å, |Δi|>4): 69; chains: 1; bounding box: 40×41×33 Å

Sequence (103 aa):
RGMHVLITKPPVKTLEEHRTLMAAAAKHNVLVQIEVHKRFDPIYLDACDRIQNLGPFSYFTSYMSQPKHQLETFKAWAGKSSDISYYLNSHHVDFHVWTQRGR

pLDDT: mean 92.03, std 5.25, range [66.31, 97.75]

Organism: NCBI:txid327968

Secondary structure (DSSP, 8-state):
----EEEESS--SSHHHHHHHHHHHHHTT--EEEE-GGGGSHHHHHHHHHHTTS-S-S---------GGGHHHHTTTBTTTB-HHHHHHHHHHHHHHHHHTT-

Mean predicted aligned error: 4.05 Å

Foldseek 3Di:
DLEADEAEPPRDADPVVVVVVVVVCVVSVYHYHYPLCCCVPPVLVVVLVVVVVVDDDPDDDDDDDDPPVCVVVCVVDDVNPHHPCRVTVVNVVVSNCSSVVND